Protein AF-A0A0N1BDD3-F1 (afdb_monomer_lite)

Structure (mmCIF, N/CA/C/O backbone):
data_AF-A0A0N1BDD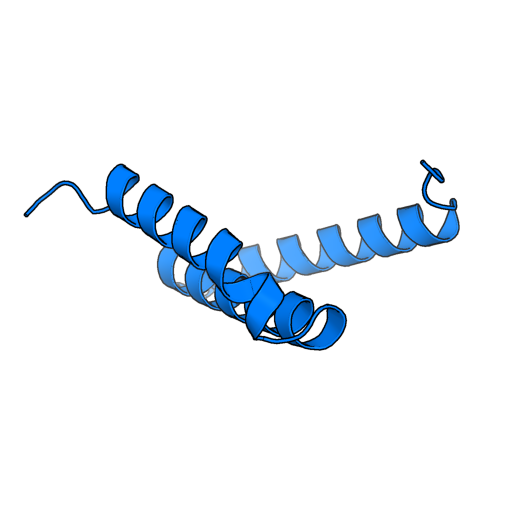3-F1
#
_entry.id   AF-A0A0N1BDD3-F1
#
loop_
_atom_site.group_PDB
_atom_site.id
_atom_site.type_symbol
_atom_site.label_atom_id
_atom_site.label_alt_id
_atom_site.label_comp_id
_atom_site.label_asym_id
_atom_site.label_entity_id
_atom_site.label_seq_id
_atom_site.pdbx_PDB_ins_code
_atom_site.Cartn_x
_atom_site.Cartn_y
_atom_site.Cartn_z
_atom_site.occupancy
_atom_site.B_iso_or_equiv
_atom_site.auth_seq_id
_atom_site.auth_comp_id
_atom_site.auth_asym_id
_atom_site.auth_atom_id
_atom_site.pdbx_PDB_model_num
ATOM 1 N N . MET A 1 1 ? 22.387 -4.838 -12.546 1.00 44.66 1 MET A N 1
ATOM 2 C CA . MET A 1 1 ? 21.121 -4.250 -12.061 1.00 44.66 1 MET A CA 1
ATOM 3 C C . MET A 1 1 ? 20.966 -2.926 -12.782 1.00 44.66 1 MET A C 1
ATOM 5 O O . MET A 1 1 ? 21.923 -2.166 -12.770 1.00 44.66 1 MET A O 1
ATOM 9 N N . ASN A 1 2 ? 19.857 -2.701 -13.487 1.00 66.06 2 ASN A N 1
ATOM 10 C CA . ASN A 1 2 ? 19.620 -1.419 -14.153 1.00 66.06 2 ASN A CA 1
ATOM 11 C C . ASN A 1 2 ? 19.104 -0.435 -13.107 1.00 66.06 2 ASN A C 1
ATOM 13 O O . ASN A 1 2 ? 18.085 -0.709 -12.475 1.00 66.06 2 ASN A O 1
ATOM 17 N N . ASN A 1 3 ?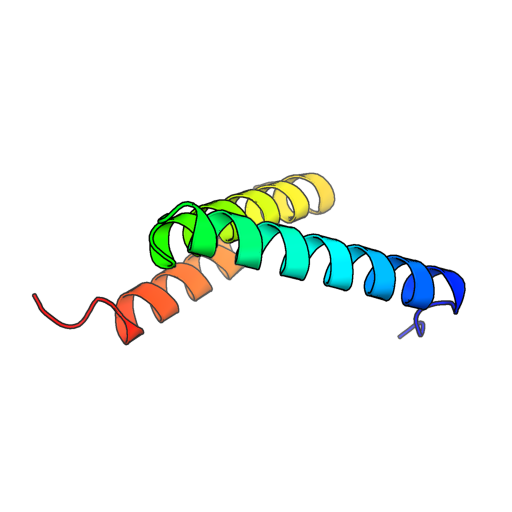 19.830 0.664 -12.910 1.00 69.25 3 ASN A N 1
ATOM 18 C CA . ASN A 1 3 ? 19.353 1.766 -12.084 1.00 69.25 3 ASN A CA 1
ATOM 19 C C . ASN A 1 3 ? 18.047 2.320 -12.679 1.00 69.25 3 ASN A C 1
ATOM 21 O O . ASN A 1 3 ? 17.897 2.303 -13.908 1.00 69.25 3 ASN A O 1
ATOM 25 N N . PRO A 1 4 ? 17.105 2.779 -11.837 1.00 74.88 4 PRO A N 1
ATOM 26 C CA . PRO A 1 4 ? 15.898 3.431 -12.320 1.00 74.88 4 PRO A CA 1
ATOM 27 C C . PRO A 1 4 ? 16.253 4.668 -13.153 1.00 74.88 4 PRO A C 1
ATOM 29 O O . PRO A 1 4 ? 17.251 5.345 -12.905 1.00 74.88 4 PRO A O 1
ATOM 32 N N . THR A 1 5 ? 15.461 4.938 -14.188 1.00 87.56 5 THR A N 1
ATOM 33 C CA . THR A 1 5 ? 15.609 6.162 -14.980 1.00 87.56 5 THR A CA 1
ATOM 34 C C . THR A 1 5 ? 15.134 7.374 -14.166 1.00 87.56 5 THR A C 1
ATOM 36 O O . THR A 1 5 ? 14.283 7.217 -13.289 1.00 87.56 5 THR A O 1
ATOM 39 N N . PRO A 1 6 ? 15.591 8.600 -14.477 1.00 85.00 6 PRO A N 1
ATOM 40 C CA . PRO A 1 6 ? 15.116 9.807 -13.790 1.00 85.00 6 PRO A CA 1
ATOM 41 C C . PRO A 1 6 ? 13.588 9.981 -13.826 1.00 85.00 6 PRO A C 1
ATOM 43 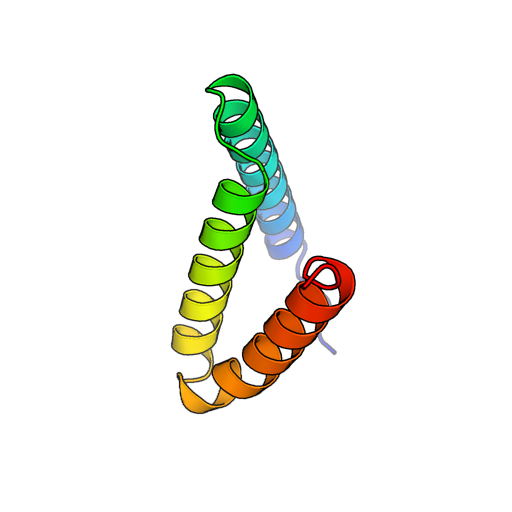O O . PRO A 1 6 ? 12.981 10.460 -12.875 1.00 85.00 6 PRO A O 1
ATOM 46 N N . GLU A 1 7 ? 12.943 9.543 -14.909 1.00 84.81 7 GLU A N 1
ATOM 47 C CA . GLU A 1 7 ? 11.481 9.537 -15.033 1.00 84.81 7 GLU A CA 1
ATOM 48 C C . GLU A 1 7 ? 10.825 8.544 -14.059 1.00 84.81 7 GLU A C 1
ATOM 50 O O . GLU A 1 7 ? 9.821 8.860 -13.422 1.00 84.81 7 GLU A O 1
ATOM 55 N N . GLN A 1 8 ? 11.417 7.357 -13.886 1.00 73.56 8 GLN A N 1
ATOM 56 C CA . GLN A 1 8 ? 10.947 6.371 -12.912 1.00 73.56 8 GLN A CA 1
ATOM 57 C C . GLN A 1 8 ? 11.095 6.881 -11.474 1.00 73.56 8 GLN A C 1
ATOM 59 O O . GLN A 1 8 ? 10.205 6.651 -10.658 1.00 73.56 8 GLN A O 1
ATOM 64 N N . GLU A 1 9 ? 12.175 7.601 -11.167 1.00 75.75 9 GLU A N 1
ATOM 65 C CA . GLU A 1 9 ? 12.382 8.231 -9.857 1.00 75.75 9 GLU A CA 1
ATOM 66 C C . GLU A 1 9 ? 11.364 9.350 -9.590 1.00 75.75 9 GLU A C 1
ATOM 68 O O . GLU A 1 9 ? 10.782 9.418 -8.502 1.00 75.75 9 GLU A O 1
ATOM 73 N N . ALA A 1 10 ? 11.085 10.189 -10.593 1.00 76.50 10 ALA A N 1
ATOM 74 C CA . ALA A 1 10 ? 10.084 11.248 -10.497 1.00 76.50 10 ALA A CA 1
ATOM 75 C C . ALA A 1 10 ? 8.675 10.679 -10.262 1.00 76.50 10 ALA A C 1
ATOM 77 O O . ALA A 1 10 ? 7.970 11.119 -9.352 1.00 76.50 10 ALA A O 1
ATOM 78 N N . HIS A 1 11 ? 8.285 9.650 -11.020 1.00 73.56 11 HIS A N 1
ATOM 79 C CA . HIS A 1 11 ? 7.002 8.972 -10.823 1.00 73.56 11 HIS A CA 1
ATOM 80 C C . HIS A 1 11 ? 6.904 8.286 -9.456 1.00 73.56 11 HIS A C 1
ATOM 82 O O . HIS A 1 11 ? 5.867 8.379 -8.802 1.00 73.56 11 HIS A O 1
ATOM 88 N N . ALA A 1 12 ? 7.976 7.639 -8.987 1.00 73.50 12 ALA A N 1
ATOM 89 C CA . ALA A 1 12 ? 8.000 7.028 -7.658 1.00 73.50 12 ALA A CA 1
ATOM 90 C C . ALA A 1 12 ? 7.839 8.072 -6.540 1.00 73.50 12 ALA A C 1
ATOM 92 O O . ALA A 1 12 ? 7.135 7.824 -5.562 1.00 73.50 12 ALA A O 1
ATOM 93 N N . THR A 1 13 ? 8.445 9.251 -6.705 1.00 79.56 13 THR A N 1
ATOM 94 C CA . THR A 1 13 ? 8.336 10.361 -5.746 1.00 79.56 13 THR A CA 1
ATOM 95 C C . THR A 1 13 ? 6.908 10.895 -5.670 1.00 79.56 13 THR A C 1
ATOM 97 O O . THR A 1 13 ? 6.367 11.039 -4.575 1.00 79.56 13 THR A O 1
ATOM 100 N N . LEU A 1 14 ? 6.263 11.128 -6.817 1.00 85.06 14 LEU A N 1
ATOM 101 C CA . LEU A 1 14 ? 4.869 11.578 -6.863 1.00 85.06 14 LEU A CA 1
ATOM 102 C C . LEU A 1 14 ? 3.922 10.557 -6.222 1.00 85.06 14 LEU A C 1
ATOM 104 O O . LEU A 1 14 ? 3.145 10.913 -5.339 1.00 85.06 14 LEU A O 1
ATOM 108 N N . ALA A 1 15 ? 4.060 9.278 -6.579 1.00 77.56 15 ALA A N 1
ATOM 109 C CA . ALA A 1 15 ? 3.253 8.209 -5.995 1.00 77.56 15 ALA A CA 1
ATOM 110 C C . ALA A 1 15 ? 3.445 8.095 -4.470 1.00 77.56 15 ALA A C 1
ATOM 112 O O . ALA A 1 15 ? 2.491 7.825 -3.741 1.00 77.56 15 ALA A O 1
ATOM 113 N N . HIS A 1 16 ? 4.664 8.325 -3.965 1.00 78.94 16 HIS A N 1
ATOM 114 C CA . HIS A 1 16 ? 4.928 8.353 -2.527 1.00 78.94 16 HIS A CA 1
ATOM 115 C C . HIS A 1 16 ? 4.202 9.510 -1.828 1.00 78.94 16 HIS A C 1
ATOM 117 O O . HIS A 1 16 ? 3.603 9.304 -0.773 1.00 78.94 16 HIS A O 1
ATOM 123 N N . HIS A 1 17 ? 4.220 10.707 -2.418 1.00 82.06 17 HIS A N 1
ATOM 124 C CA . HIS A 1 17 ? 3.529 11.874 -1.866 1.00 82.06 17 HIS A CA 1
ATOM 125 C C . HIS A 1 17 ? 2.014 11.653 -1.801 1.00 82.06 17 HIS A C 1
ATOM 127 O O . HIS A 1 17 ? 1.414 11.853 -0.745 1.00 82.06 17 HIS A O 1
ATOM 133 N N . GLU A 1 18 ? 1.414 11.169 -2.891 1.00 88.44 18 GLU A N 1
ATOM 134 C CA . GLU A 1 18 ? -0.017 10.845 -2.949 1.00 88.44 18 GLU A CA 1
ATOM 135 C C . GLU A 1 18 ? -0.398 9.790 -1.905 1.00 88.44 18 GLU A C 1
ATOM 137 O O . GLU A 1 18 ? -1.393 9.927 -1.192 1.00 88.44 18 GLU A O 1
ATOM 142 N N . PHE A 1 19 ? 0.425 8.750 -1.757 1.00 87.06 19 PHE A N 1
ATOM 143 C CA . PHE A 1 19 ? 0.209 7.709 -0.758 1.00 87.06 19 PHE A CA 1
ATOM 144 C C . PHE A 1 19 ? 0.214 8.260 0.675 1.00 87.06 19 PHE A C 1
ATOM 146 O O . PHE A 1 19 ? -0.656 7.907 1.478 1.00 87.06 19 PHE A O 1
ATOM 153 N N . VAL A 1 20 ? 1.177 9.127 1.007 1.00 89.06 20 VAL A N 1
ATOM 154 C CA . VAL A 1 20 ? 1.269 9.755 2.333 1.00 89.06 20 VAL A CA 1
ATOM 155 C C . VAL A 1 20 ? 0.064 10.657 2.588 1.00 89.06 20 VAL A C 1
ATOM 157 O O . VAL A 1 20 ? -0.520 10.597 3.670 1.00 89.06 20 VAL A O 1
ATOM 160 N N . GLU A 1 21 ? -0.346 11.453 1.601 1.00 93.38 21 GLU A N 1
ATOM 161 C CA . GLU A 1 21 ? -1.514 12.329 1.713 1.00 93.38 21 GLU A CA 1
ATOM 162 C C . GLU A 1 21 ? -2.794 11.530 1.984 1.00 93.38 21 GLU A C 1
ATOM 164 O O . GLU A 1 21 ? -3.517 11.820 2.939 1.00 93.38 21 GLU A O 1
ATOM 169 N N . VAL A 1 22 ? -3.039 10.472 1.204 1.00 91.25 22 VAL A N 1
ATOM 170 C CA . VAL A 1 22 ? -4.203 9.596 1.389 1.00 91.25 22 VAL A CA 1
ATOM 171 C C . VAL A 1 22 ? -4.165 8.928 2.759 1.00 91.25 22 VAL A C 1
ATOM 173 O O . VAL A 1 22 ? -5.163 8.950 3.475 1.00 91.25 22 VAL A O 1
ATOM 176 N N . THR A 1 23 ? -3.018 8.380 3.162 1.00 89.62 23 THR A N 1
ATOM 177 C CA . THR A 1 23 ? -2.862 7.718 4.466 1.00 89.62 23 THR A CA 1
ATOM 178 C C . THR A 1 23 ? -3.167 8.680 5.615 1.00 89.62 23 THR A C 1
ATOM 180 O O . THR A 1 23 ? -3.931 8.338 6.517 1.00 89.62 23 THR A O 1
ATOM 183 N N . ASN A 1 24 ? -2.639 9.906 5.559 1.00 92.06 24 ASN A N 1
ATOM 184 C CA . ASN A 1 24 ? -2.908 10.937 6.561 1.00 92.06 24 ASN A CA 1
ATOM 185 C C . ASN A 1 24 ? -4.387 11.327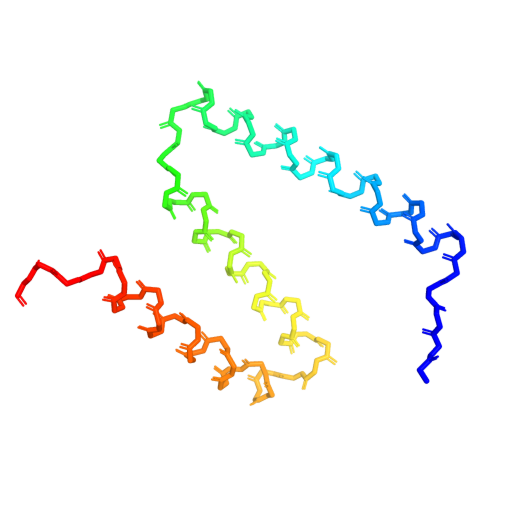 6.595 1.00 92.06 24 ASN A C 1
ATOM 187 O O . ASN A 1 24 ? -4.953 11.469 7.678 1.00 92.06 24 ASN A O 1
ATOM 191 N N . ARG A 1 25 ? -5.032 11.452 5.429 1.00 95.38 25 ARG A N 1
ATOM 192 C CA . ARG A 1 25 ? -6.463 11.761 5.356 1.00 95.38 25 ARG A CA 1
ATOM 193 C C . ARG A 1 25 ? -7.305 10.676 6.023 1.00 95.38 25 ARG A C 1
ATOM 195 O O . ARG A 1 25 ? -8.153 11.004 6.843 1.00 95.38 25 ARG A O 1
ATOM 202 N N . LEU A 1 26 ? -7.033 9.401 5.745 1.00 92.69 26 LEU A N 1
ATOM 203 C CA . LEU A 1 26 ? -7.758 8.282 6.361 1.00 92.69 26 LEU A CA 1
ATOM 204 C C . LEU A 1 26 ? -7.577 8.256 7.888 1.00 92.69 26 LEU A C 1
ATOM 206 O O . LEU A 1 26 ? -8.535 8.014 8.619 1.00 92.69 26 LEU A O 1
ATOM 210 N N . ILE A 1 27 ? -6.373 8.565 8.382 1.00 92.25 27 ILE A N 1
ATOM 211 C CA . ILE A 1 27 ? -6.119 8.704 9.825 1.00 92.25 27 ILE A CA 1
ATOM 212 C C . ILE A 1 27 ? -6.954 9.851 10.412 1.00 92.25 27 ILE A C 1
ATOM 214 O O . ILE A 1 27 ? -7.575 9.683 11.460 1.00 92.25 27 ILE A O 1
ATOM 218 N N . MET A 1 28 ? -7.007 11.005 9.739 1.00 94.81 28 MET A N 1
ATOM 219 C CA . MET A 1 28 ? -7.819 12.151 10.170 1.00 94.81 28 MET A CA 1
ATOM 220 C C . MET A 1 28 ? -9.325 11.863 10.134 1.00 94.81 28 MET A C 1
ATOM 222 O O . MET A 1 28 ? -10.064 12.372 10.972 1.00 94.81 28 MET A O 1
ATOM 226 N N . GLU A 1 29 ? -9.776 11.025 9.200 1.00 95.69 29 GLU A N 1
ATOM 227 C CA . GLU A 1 29 ? -11.150 10.510 9.119 1.00 95.69 29 GLU A CA 1
ATOM 228 C C . GLU A 1 29 ? -11.462 9.475 10.224 1.00 95.69 29 GLU A C 1
ATOM 230 O O . GLU A 1 29 ? -12.600 9.024 10.348 1.00 95.69 29 GLU A O 1
ATOM 235 N N . GLY A 1 30 ? -10.480 9.121 11.061 1.00 93.69 30 GLY A N 1
ATOM 236 C CA . GLY A 1 30 ? -10.644 8.223 12.202 1.00 93.69 30 GLY A CA 1
ATOM 237 C C . GLY A 1 30 ? -10.505 6.741 11.859 1.00 93.69 30 GLY A C 1
ATOM 238 O O . GLY A 1 30 ? -10.874 5.897 12.679 1.00 93.69 30 GLY A O 1
ATOM 239 N N . MET A 1 31 ? -9.982 6.392 10.677 1.00 90.94 31 MET A N 1
ATOM 240 C CA . MET A 1 31 ? -9.677 4.995 10.374 1.00 90.94 31 MET A CA 1
ATOM 241 C C . MET A 1 31 ? -8.530 4.482 11.243 1.00 90.94 31 MET A C 1
ATOM 243 O O . MET A 1 31 ? -7.483 5.114 11.383 1.00 90.94 31 MET A O 1
ATOM 247 N N . ASP A 1 32 ? -8.719 3.276 11.774 1.00 88.88 32 ASP A N 1
ATOM 248 C CA . ASP A 1 32 ? -7.682 2.562 12.503 1.00 88.88 32 ASP A CA 1
ATOM 249 C C . ASP A 1 32 ? -6.493 2.246 11.581 1.00 88.88 32 ASP A C 1
ATOM 251 O O . ASP A 1 32 ? -6.649 1.764 10.451 1.00 88.88 32 ASP A O 1
ATOM 255 N N . SER A 1 33 ? -5.282 2.499 12.075 1.00 83.25 33 SER A N 1
ATOM 256 C CA . SER A 1 33 ? -4.049 2.335 11.303 1.00 83.25 33 SER A CA 1
ATOM 257 C C . SER A 1 33 ? -3.829 0.898 10.824 1.00 83.25 33 SER A C 1
ATOM 259 O O . SER A 1 33 ? -3.253 0.694 9.755 1.00 83.25 33 SER A O 1
ATOM 261 N N . ARG A 1 34 ? -4.337 -0.112 11.542 1.00 83.38 34 ARG A N 1
ATOM 262 C CA . ARG A 1 34 ? -4.258 -1.524 11.136 1.00 83.38 34 ARG A CA 1
ATOM 263 C C . ARG A 1 34 ? -5.156 -1.804 9.938 1.00 83.38 34 ARG A C 1
ATOM 265 O O . ARG A 1 34 ? -4.772 -2.583 9.070 1.00 83.38 34 ARG A O 1
ATOM 272 N N . VAL A 1 35 ? -6.319 -1.153 9.858 1.00 78.62 35 VAL A N 1
ATOM 273 C CA . VAL A 1 35 ? -7.236 -1.271 8.711 1.00 78.62 35 VAL A CA 1
ATOM 274 C C . VAL A 1 35 ? -6.606 -0.650 7.467 1.00 78.62 35 VAL A C 1
ATOM 276 O O . VAL A 1 35 ? -6.622 -1.263 6.399 1.00 78.62 35 VAL A O 1
ATOM 279 N N . ILE A 1 36 ? -5.984 0.523 7.615 1.00 81.19 36 ILE A N 1
ATOM 280 C CA . ILE A 1 36 ? -5.252 1.185 6.527 1.00 81.19 36 ILE A CA 1
ATOM 281 C C . ILE A 1 36 ? -4.116 0.278 6.027 1.00 81.19 36 ILE A C 1
ATOM 283 O O . ILE A 1 36 ? -4.030 -0.016 4.834 1.00 81.19 36 ILE A O 1
ATOM 287 N N . LEU A 1 37 ? -3.292 -0.251 6.939 1.00 85.69 37 LEU A N 1
ATOM 288 C CA . LEU A 1 37 ? -2.186 -1.155 6.602 1.00 85.69 37 LEU A CA 1
ATOM 289 C C . LEU A 1 37 ? -2.651 -2.459 5.939 1.00 85.69 37 LEU A C 1
ATOM 291 O O . LEU A 1 37 ? -1.993 -2.942 5.012 1.00 85.69 37 LEU A O 1
ATOM 295 N N . ALA A 1 38 ? -3.779 -3.025 6.374 1.00 77.69 38 ALA A N 1
ATOM 296 C CA . ALA A 1 38 ? -4.349 -4.227 5.772 1.00 77.69 38 ALA A CA 1
ATOM 297 C C . ALA A 1 38 ? -4.774 -3.983 4.315 1.00 77.69 38 ALA A C 1
ATOM 299 O O . ALA A 1 38 ? -4.444 -4.785 3.440 1.00 77.69 38 ALA A O 1
ATOM 300 N N . GLY A 1 39 ? -5.437 -2.854 4.038 1.00 78.19 39 GLY A N 1
ATOM 301 C CA . GLY 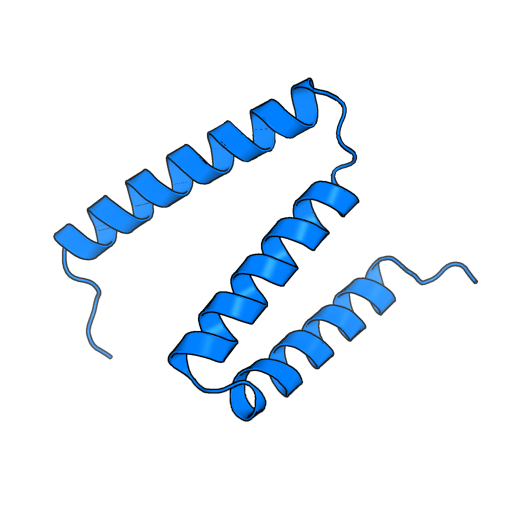A 1 39 ? -5.827 -2.460 2.681 1.00 78.19 39 GLY A CA 1
ATOM 302 C C . GLY A 1 39 ? -4.625 -2.257 1.754 1.00 78.19 39 GLY A C 1
ATOM 303 O O . GLY A 1 39 ? -4.604 -2.779 0.639 1.00 78.19 39 GLY A O 1
ATOM 304 N N . ILE A 1 40 ? -3.582 -1.577 2.238 1.00 84.81 40 ILE A N 1
ATOM 305 C CA . ILE A 1 40 ? -2.329 -1.373 1.490 1.00 84.81 40 ILE A CA 1
ATOM 306 C C . ILE A 1 40 ? -1.651 -2.712 1.185 1.00 84.81 40 ILE A C 1
ATOM 308 O O . ILE A 1 40 ? -1.216 -2.952 0.058 1.00 84.81 40 ILE A O 1
ATOM 312 N N . SER A 1 41 ? -1.595 -3.608 2.173 1.00 79.75 41 SER A N 1
ATOM 313 C CA . SER A 1 41 ? -1.004 -4.940 2.013 1.00 79.75 41 SER A CA 1
ATOM 314 C C . SER A 1 41 ? -1.760 -5.779 0.981 1.00 79.75 41 SER A C 1
ATOM 316 O O . SER A 1 41 ? -1.131 -6.460 0.171 1.00 79.75 41 SER A O 1
ATOM 318 N N . ALA A 1 42 ? -3.095 -5.701 0.970 1.00 73.38 42 ALA A N 1
ATOM 319 C CA . ALA A 1 42 ? -3.929 -6.376 -0.020 1.00 73.38 42 ALA A CA 1
ATOM 320 C C . ALA A 1 42 ? -3.681 -5.835 -1.439 1.00 73.38 42 ALA A C 1
ATOM 322 O O . ALA A 1 42 ? -3.439 -6.617 -2.356 1.00 73.38 42 ALA A O 1
ATOM 323 N N . ALA A 1 43 ? -3.639 -4.510 -1.610 1.00 75.94 43 ALA A N 1
ATOM 324 C CA . ALA A 1 43 ? -3.346 -3.887 -2.902 1.00 75.94 43 ALA A CA 1
ATOM 325 C C . ALA A 1 43 ? -1.941 -4.252 -3.422 1.00 75.94 43 ALA A C 1
ATOM 327 O O . ALA A 1 43 ? -1.767 -4.555 -4.604 1.00 75.94 43 ALA A O 1
ATOM 328 N N . ALA A 1 44 ? -0.937 -4.284 -2.538 1.00 78.81 44 ALA A N 1
ATOM 329 C CA . ALA A 1 44 ? 0.408 -4.735 -2.884 1.00 78.81 44 ALA A CA 1
ATOM 330 C C . ALA A 1 44 ? 0.417 -6.213 -3.306 1.00 78.81 44 ALA A C 1
ATOM 332 O O . ALA A 1 44 ? 1.039 -6.565 -4.309 1.00 78.81 44 ALA A O 1
ATOM 333 N N . ALA A 1 45 ? -0.298 -7.077 -2.580 1.00 70.56 45 ALA A N 1
ATOM 334 C CA . ALA A 1 45 ? -0.418 -8.489 -2.923 1.00 70.56 45 ALA A CA 1
ATOM 335 C C . ALA A 1 45 ? -1.056 -8.691 -4.306 1.00 70.56 45 ALA A C 1
ATOM 337 O O . ALA A 1 45 ? -0.526 -9.467 -5.104 1.00 70.56 45 ALA A O 1
ATOM 338 N N . ASP A 1 46 ? -2.119 -7.950 -4.622 1.00 70.69 46 ASP A N 1
ATOM 339 C CA . ASP A 1 46 ? -2.780 -7.989 -5.930 1.00 70.69 46 ASP A CA 1
ATOM 340 C C . ASP A 1 46 ? -1.870 -7.497 -7.063 1.00 70.69 46 ASP A C 1
ATOM 342 O O . ASP A 1 46 ? -1.807 -8.126 -8.124 1.00 70.69 46 ASP A O 1
ATOM 346 N N . LEU A 1 47 ? -1.102 -6.425 -6.843 1.00 73.50 47 LEU A N 1
ATOM 347 C CA . LEU A 1 47 ? -0.140 -5.913 -7.824 1.00 73.50 47 LEU A CA 1
ATOM 348 C C . LEU A 1 47 ? 0.926 -6.966 -8.166 1.00 73.50 47 LEU A C 1
ATOM 350 O O . LEU A 1 47 ? 1.203 -7.234 -9.339 1.00 73.50 47 LEU A O 1
ATOM 354 N N . ILE A 1 48 ? 1.517 -7.592 -7.144 1.00 68.75 48 ILE A N 1
ATOM 355 C CA . ILE A 1 48 ? 2.543 -8.623 -7.340 1.00 68.75 48 ILE A CA 1
ATOM 356 C C . ILE A 1 48 ? 1.924 -9.880 -7.958 1.00 68.75 48 ILE A C 1
ATOM 358 O O . ILE A 1 48 ? 2.511 -10.459 -8.872 1.00 68.75 48 ILE A O 1
ATOM 362 N N . ALA A 1 49 ? 0.725 -10.279 -7.529 1.00 67.69 49 ALA A N 1
ATOM 363 C CA . ALA A 1 49 ? 0.004 -11.404 -8.114 1.00 67.69 49 ALA A CA 1
ATOM 364 C C . ALA A 1 49 ? -0.326 -11.179 -9.597 1.00 67.69 49 ALA A C 1
ATOM 366 O O . ALA A 1 49 ? -0.252 -12.120 -10.386 1.00 67.69 49 ALA A O 1
ATOM 367 N N . THR A 1 50 ? -0.644 -9.943 -9.986 1.00 73.12 50 THR A N 1
ATOM 368 C CA . THR A 1 50 ? -0.905 -9.568 -11.382 1.00 73.12 50 THR A CA 1
ATOM 369 C C . THR A 1 50 ? 0.375 -9.600 -12.217 1.00 73.12 50 THR A C 1
ATOM 371 O O . THR A 1 50 ? 0.357 -10.071 -13.351 1.00 73.12 50 THR A O 1
ATOM 374 N N . ARG A 1 51 ? 1.507 -9.140 -11.665 1.00 66.94 51 ARG A N 1
ATOM 375 C CA . ARG A 1 51 ? 2.775 -9.028 -12.406 1.00 66.94 51 ARG A CA 1
ATOM 376 C C . ARG A 1 51 ? 3.584 -10.324 -12.485 1.00 66.94 51 ARG A C 1
ATOM 378 O O . ARG A 1 51 ? 4.264 -10.546 -13.482 1.00 66.94 51 ARG A O 1
ATOM 385 N N . PHE A 1 52 ? 3.529 -11.163 -11.454 1.00 65.94 52 PHE A N 1
ATOM 386 C CA . PHE A 1 52 ? 4.349 -12.378 -11.337 1.00 65.94 52 PHE A CA 1
ATOM 387 C C . PHE A 1 52 ? 3.519 -13.669 -11.257 1.00 65.94 52 PHE A C 1
ATOM 389 O O . PHE A 1 52 ? 4.077 -14.759 -11.148 1.00 65.94 52 PHE A O 1
ATOM 396 N N . GLY A 1 53 ? 2.189 -13.562 -11.323 1.00 58.47 53 GLY A N 1
ATOM 397 C CA . GLY A 1 53 ? 1.264 -14.669 -11.097 1.00 58.47 53 GLY A CA 1
ATOM 398 C C . GLY A 1 53 ? 1.009 -14.918 -9.605 1.00 58.47 53 GLY A C 1
ATOM 399 O O . GLY A 1 53 ? 1.906 -14.816 -8.763 1.00 58.47 53 GLY A O 1
ATOM 400 N N . LYS A 1 54 ? -0.231 -15.301 -9.264 1.00 55.22 54 LYS A N 1
ATOM 401 C CA . LYS A 1 54 ? -0.682 -15.577 -7.880 1.00 55.22 54 LYS A CA 1
ATOM 402 C C . LYS A 1 54 ? 0.221 -16.564 -7.119 1.00 55.22 54 LYS A C 1
ATOM 404 O O . LYS A 1 54 ? 0.343 -16.467 -5.903 1.00 55.22 54 LYS A O 1
ATOM 409 N N . GLN A 1 55 ? 0.877 -17.486 -7.827 1.00 53.69 55 GLN A N 1
ATOM 410 C CA . GLN A 1 55 ? 1.740 -18.520 -7.243 1.00 53.69 55 GLN A CA 1
ATOM 411 C C . GLN A 1 55 ? 3.115 -18.004 -6.781 1.00 53.69 55 GLN A C 1
ATOM 413 O O . GLN A 1 55 ? 3.672 -18.569 -5.844 1.00 53.69 55 GLN A O 1
ATOM 418 N N . ALA A 1 56 ? 3.651 -16.932 -7.378 1.00 54.41 56 ALA A N 1
ATOM 419 C CA . ALA A 1 56 ? 4.957 -16.378 -7.001 1.00 54.41 56 ALA A CA 1
ATOM 420 C C . ALA A 1 56 ? 4.862 -15.354 -5.854 1.00 54.41 56 ALA A C 1
ATOM 422 O O . ALA A 1 56 ? 5.769 -15.255 -5.030 1.00 54.41 56 ALA A O 1
ATOM 423 N N . ALA A 1 57 ? 3.750 -14.615 -5.776 1.00 52.34 57 ALA A N 1
ATOM 424 C CA . ALA A 1 57 ? 3.511 -13.606 -4.743 1.00 52.34 57 ALA A CA 1
ATOM 425 C C . ALA A 1 57 ? 3.192 -14.232 -3.371 1.00 52.34 57 ALA A C 1
ATOM 427 O O . ALA A 1 57 ? 3.693 -13.786 -2.336 1.00 52.34 57 ALA A O 1
ATOM 428 N N . ALA A 1 58 ? 2.370 -15.288 -3.366 1.00 56.97 58 ALA A N 1
ATOM 429 C CA . ALA A 1 58 ? 1.780 -15.853 -2.154 1.00 56.97 58 ALA A CA 1
ATOM 430 C C . ALA A 1 58 ? 2.795 -16.290 -1.076 1.00 56.97 58 ALA A C 1
ATOM 432 O O . ALA A 1 58 ? 2.560 -15.973 0.089 1.00 56.97 58 ALA A O 1
ATOM 433 N N . PRO A 1 59 ? 3.934 -16.946 -1.389 1.00 58.78 59 PRO A N 1
ATOM 434 C CA . PRO A 1 59 ? 4.861 -17.408 -0.353 1.00 58.78 59 PRO A CA 1
ATOM 435 C C . PRO A 1 59 ? 5.575 -16.268 0.383 1.00 58.78 59 PRO A C 1
ATOM 437 O O . PRO A 1 59 ? 5.791 -16.352 1.593 1.00 58.78 59 PRO A O 1
ATOM 440 N N . TRP A 1 60 ? 5.935 -15.192 -0.325 1.00 57.44 60 TRP A N 1
ATOM 441 C CA . TRP A 1 60 ? 6.623 -14.052 0.284 1.00 57.44 60 TRP A CA 1
ATOM 442 C C . TRP A 1 60 ? 5.671 -13.248 1.175 1.00 57.44 60 TRP A C 1
ATOM 444 O O . TRP A 1 60 ? 6.003 -12.984 2.330 1.00 57.44 60 TRP A O 1
ATOM 454 N N . PHE A 1 61 ? 4.455 -12.951 0.700 1.00 58.00 61 PHE A N 1
ATOM 455 C CA . PHE A 1 61 ? 3.442 -12.269 1.515 1.00 58.00 61 PHE A CA 1
ATOM 456 C C . PHE A 1 61 ? 2.943 -13.119 2.680 1.00 58.00 61 PHE A C 1
ATOM 458 O O . PHE A 1 61 ? 2.771 -12.581 3.767 1.00 58.00 61 PHE A O 1
ATOM 465 N N . ALA A 1 62 ? 2.774 -14.434 2.510 1.00 54.22 62 ALA A N 1
ATOM 466 C CA . ALA A 1 62 ? 2.434 -15.327 3.618 1.00 54.22 62 ALA A CA 1
ATOM 467 C C . ALA A 1 62 ? 3.513 -15.293 4.710 1.00 54.22 62 ALA A C 1
ATOM 469 O O . ALA A 1 62 ? 3.194 -15.223 5.895 1.00 54.22 62 ALA A O 1
ATOM 470 N N . LYS A 1 63 ? 4.796 -15.262 4.325 1.00 58.09 63 LYS A N 1
ATOM 471 C CA . LYS A 1 63 ? 5.906 -15.120 5.274 1.00 58.09 63 LYS A CA 1
ATOM 472 C C . LYS A 1 63 ? 5.869 -13.773 6.003 1.00 58.09 63 LYS A C 1
ATOM 474 O O . LYS A 1 63 ? 6.068 -13.752 7.213 1.00 58.09 63 LYS A O 1
ATOM 479 N N . GLN A 1 64 ? 5.580 -12.675 5.303 1.00 55.88 64 GLN A N 1
ATOM 480 C CA . GLN A 1 64 ? 5.454 -11.355 5.932 1.00 55.88 64 GLN A CA 1
ATOM 481 C C . GLN A 1 64 ? 4.223 -11.257 6.841 1.00 55.88 64 GLN A C 1
ATOM 483 O O . GLN A 1 64 ? 4.340 -10.777 7.961 1.00 55.88 64 GLN A O 1
ATOM 488 N N . ALA A 1 65 ? 3.074 -11.795 6.429 1.00 49.03 65 ALA A N 1
ATOM 489 C CA . ALA A 1 65 ? 1.869 -11.851 7.252 1.00 49.03 65 ALA A CA 1
ATOM 490 C C . ALA A 1 65 ? 2.088 -12.658 8.543 1.00 49.03 65 ALA A C 1
ATOM 492 O O . ALA A 1 65 ? 1.609 -12.257 9.597 1.00 49.03 65 ALA A O 1
ATOM 493 N N . ILE A 1 66 ? 2.855 -13.756 8.490 1.00 55.31 66 ILE A N 1
ATOM 494 C CA . ILE A 1 66 ? 3.252 -14.529 9.679 1.00 55.31 66 ILE A CA 1
ATOM 495 C C . ILE A 1 66 ? 4.179 -13.718 10.591 1.00 55.31 66 ILE A C 1
ATOM 497 O O . ILE A 1 66 ? 4.008 -13.759 11.805 1.00 55.31 66 ILE A O 1
ATOM 501 N N . LEU A 1 67 ? 5.152 -12.988 10.036 1.00 46.94 67 LEU A N 1
ATOM 502 C CA . LEU A 1 67 ? 6.061 -12.149 10.826 1.00 46.94 67 LEU A CA 1
ATOM 503 C C . LEU A 1 67 ? 5.309 -11.006 11.515 1.00 46.94 67 LEU A C 1
ATOM 505 O O . LEU A 1 67 ? 5.453 -10.831 12.720 1.00 46.94 67 LEU A O 1
ATOM 509 N N . VAL A 1 68 ? 4.423 -10.323 10.790 1.00 46.19 68 VAL A N 1
ATOM 510 C CA . VAL A 1 68 ? 3.556 -9.274 11.340 1.00 46.19 68 VAL A CA 1
ATOM 511 C C . VAL A 1 68 ? 2.600 -9.849 12.394 1.00 46.19 68 VAL A C 1
ATOM 513 O O . VAL A 1 68 ? 2.503 -9.302 13.488 1.00 46.19 68 VAL A O 1
ATOM 516 N N . ASN A 1 69 ? 1.959 -11.000 12.155 1.00 45.31 69 ASN A N 1
ATOM 517 C CA . ASN A 1 69 ? 1.135 -11.653 13.184 1.00 45.31 69 ASN A CA 1
ATOM 518 C C . ASN A 1 69 ? 1.946 -12.101 14.406 1.00 45.31 69 ASN A C 1
ATOM 520 O O . ASN A 1 69 ? 1.406 -12.158 15.504 1.00 45.31 69 ASN A O 1
ATOM 524 N N . ARG A 1 70 ? 3.230 -12.426 14.253 1.00 51.88 70 ARG A N 1
ATOM 525 C CA . ARG A 1 70 ? 4.086 -12.833 15.372 1.00 51.88 70 ARG A CA 1
ATOM 526 C C . ARG A 1 70 ? 4.581 -11.642 16.191 1.00 51.88 70 ARG A C 1
ATOM 528 O O . ARG A 1 70 ? 4.692 -11.765 17.406 1.00 51.88 70 ARG A O 1
ATOM 535 N N . GLU A 1 71 ? 4.856 -10.511 15.549 1.00 45.00 71 GLU A N 1
ATOM 536 C CA . GLU A 1 71 ? 5.283 -9.276 16.221 1.00 45.00 71 GLU A CA 1
ATOM 537 C C . GLU A 1 71 ? 4.113 -8.503 16.847 1.00 45.00 71 GLU A C 1
ATOM 539 O O . GLU A 1 71 ? 4.296 -7.854 17.873 1.00 45.00 71 GLU A O 1
ATOM 544 N N . PHE A 1 72 ? 2.901 -8.617 16.289 1.00 50.19 72 PHE A N 1
ATOM 545 C CA . PHE A 1 72 ? 1.726 -7.859 16.741 1.00 50.19 72 PHE A CA 1
ATOM 546 C C . PHE A 1 72 ? 0.574 -8.711 17.307 1.00 50.19 72 PHE A C 1
ATOM 548 O O . PHE A 1 72 ? -0.362 -8.153 17.874 1.00 50.19 72 PHE A O 1
ATOM 555 N N . GLY A 1 73 ? 0.623 -10.041 17.180 1.00 43.47 73 GLY A N 1
ATOM 556 C CA . GLY A 1 73 ? -0.413 -10.980 17.646 1.00 43.47 73 GLY A CA 1
ATOM 557 C C . GLY A 1 73 ? -0.004 -11.854 18.838 1.00 43.47 73 GLY A C 1
ATOM 558 O O . GLY A 1 73 ? -0.736 -12.768 19.204 1.00 43.47 73 GLY A O 1
ATOM 559 N N . GLY A 1 74 ? 1.144 -11.588 19.468 1.00 42.53 74 GLY A N 1
ATOM 560 C CA . GLY A 1 74 ? 1.607 -12.284 20.672 1.00 42.53 74 GLY A CA 1
ATOM 561 C C . GLY A 1 74 ? 0.941 -11.802 21.967 1.00 42.53 74 GLY A C 1
ATOM 562 O O . GLY A 1 74 ? 1.634 -11.343 22.868 1.00 42.53 74 GLY A O 1
ATOM 563 N N . ALA A 1 75 ? -0.385 -11.896 22.057 1.00 44.94 75 ALA A N 1
ATOM 564 C CA . ALA A 1 75 ? -1.135 -11.899 23.314 1.00 44.94 75 ALA A CA 1
ATOM 565 C C . ALA A 1 75 ? -2.408 -12.734 23.108 1.00 44.94 75 ALA A C 1
ATOM 567 O O . ALA A 1 75 ? -3.455 -12.216 22.719 1.00 44.94 75 ALA A O 1
ATOM 568 N N . GLY A 1 76 ? -2.271 -14.041 23.318 1.00 38.38 76 GLY A N 1
ATOM 569 C CA . GLY A 1 76 ? -3.329 -15.043 23.235 1.00 38.38 76 GLY A CA 1
ATOM 570 C C . GLY A 1 76 ? -2.761 -16.410 23.551 1.00 38.38 76 GLY A C 1
ATOM 57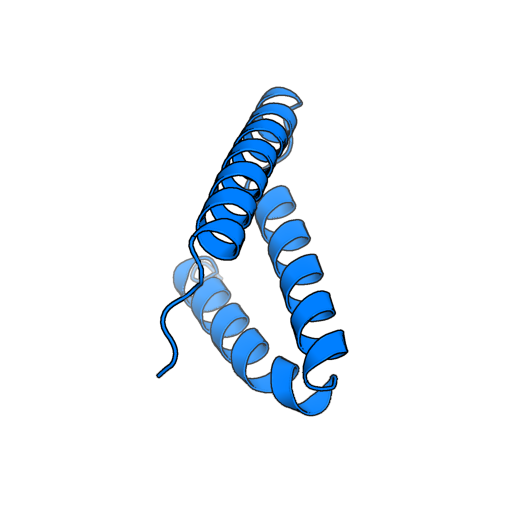1 O O . GLY A 1 76 ? -2.074 -16.952 22.661 1.00 38.38 76 GLY A O 1
#

Foldseek 3Di:
DDDDDPVRVVVVVVVVVVLVVVLVVCVVVVDDNVVVVVVVLVVVLVVCCVVPNNVVSVVVSVVVVVVCCVVPVPDD

Sequence (76 aa):
MNNPTPEQEAHATLAHHEFVEVTNRLIMEGMDSRVILAGISAAAADLIATRFGKQAAAPWFAKQAILVNREFGGAG

Secondary structure (DSSP, 8-state):
-PPPPHHHHHHHHHHHHHHHHHHHHHHHTT--HHHHHHHHHHHHHHHHHHHH-HHHHHHHHHHHHHHHHHHH----

Radius of gyration: 15.57 Å; chains: 1; bounding box: 32×31×38 Å

pLDDT: mean 71.24, std 16.12, range [38.38, 95.69]